Protein AF-A0A1F6A3I3-F1 (afdb_monomer)

Solvent-accessible surface area (backbone atoms only — not comparable to full-atom values): 7496 Å² total; per-residue (Å²): 135,83,65,67,69,56,58,56,49,53,52,52,50,52,54,50,52,52,52,52,53,51,50,51,52,46,49,53,51,22,48,52,47,27,51,53,53,49,52,50,51,53,51,49,52,53,48,55,56,58,36,70,78,43,60,69,72,62,32,51,55,52,49,55,50,49,53,56,51,44,52,52,50,52,51,50,56,44,45,50,64,12,49,59,40,17,74,75,73,38,62,70,57,9,51,50,30,37,54,47,23,51,52,49,45,51,50,50,50,54,50,49,51,53,48,47,62,73,66,51,75,78,68,72,76,84,75,71,83,75,79,83,81,79,135

pLDDT: mean 71.39, std 9.45, range [51.5, 83.75]

Mean predicted aligned error: 14.35 Å

Radius of gyration: 25.03 Å; Cα contacts (8 Å, |Δi|>4): 59; chains: 1; bounding box: 60×21×98 Å

Organism: NCBI:txid1798383

Sequence (135 aa):
MINQATAKKDVKIVQAQDNSTHFLVTLGISFISSVILGGYSIILILLFNYLNYADYQIAQVVRAAAIIFSFCIYTVGLFIPGLYYGYKKGMGWGVLTVVLTVVWLFIYFVIGIVLVFLFGFNRAFPIGMPMIEKY

Structure (mmCIF, N/CA/C/O backbone):
data_AF-A0A1F6A3I3-F1
#
_entry.id   AF-A0A1F6A3I3-F1
#
loop_
_atom_site.group_PDB
_atom_site.id
_atom_site.type_symbol
_atom_site.label_atom_id
_atom_site.label_alt_id
_atom_site.label_comp_id
_atom_site.label_asym_id
_atom_site.label_entity_id
_atom_site.label_seq_id
_atom_site.pdbx_PDB_ins_code
_atom_site.Cartn_x
_atom_site.Cartn_y
_atom_site.Cartn_z
_atom_site.occupancy
_atom_site.B_iso_or_equiv
_atom_site.auth_seq_id
_atom_site.auth_comp_id
_atom_site.auth_asym_id
_atom_site.auth_atom_id
_atom_site.pdbx_PDB_model_num
ATOM 1 N N . MET A 1 1 ? -39.540 12.761 42.461 1.00 52.56 1 MET A N 1
ATOM 2 C CA . MET A 1 1 ? -39.468 11.678 41.456 1.00 52.56 1 MET A CA 1
ATOM 3 C C . MET A 1 1 ? -38.738 12.223 40.239 1.00 52.56 1 MET A C 1
ATOM 5 O O . MET A 1 1 ? -39.301 13.036 39.521 1.00 52.56 1 MET A O 1
ATOM 9 N N . ILE A 1 2 ? -37.455 11.896 40.082 1.00 51.59 2 ILE A N 1
ATOM 10 C CA . ILE A 1 2 ? -36.630 12.408 38.979 1.00 51.59 2 ILE A CA 1
ATOM 11 C C . ILE A 1 2 ? -36.934 11.557 37.741 1.00 51.59 2 ILE A C 1
ATOM 13 O O . ILE A 1 2 ? -36.824 10.332 37.780 1.00 51.59 2 ILE A O 1
ATOM 17 N N . ASN A 1 3 ? -37.396 12.220 36.681 1.00 54.31 3 ASN A N 1
ATOM 18 C CA . ASN A 1 3 ? -37.854 11.627 35.427 1.00 54.31 3 ASN A CA 1
ATOM 19 C C . ASN A 1 3 ? -36.778 10.726 34.797 1.00 54.31 3 ASN A C 1
ATOM 21 O O . ASN A 1 3 ? -35.788 11.207 34.257 1.00 54.31 3 ASN A O 1
ATOM 25 N N . GLN A 1 4 ? -36.997 9.409 34.779 1.00 56.22 4 GLN A N 1
ATOM 26 C CA . GLN A 1 4 ? -36.100 8.463 34.094 1.00 56.22 4 GLN A CA 1
ATOM 27 C C . GLN A 1 4 ? -36.097 8.624 32.560 1.00 56.22 4 GLN A C 1
ATOM 29 O O . GLN A 1 4 ? -35.219 8.100 31.874 1.00 56.22 4 GLN A O 1
ATOM 34 N N . ALA A 1 5 ? -37.057 9.376 32.014 1.00 57.25 5 ALA A N 1
ATOM 35 C CA . ALA A 1 5 ? -37.159 9.662 30.588 1.00 57.25 5 ALA A CA 1
ATOM 36 C C . ALA A 1 5 ? -36.082 10.640 30.082 1.00 57.25 5 ALA A C 1
ATOM 38 O O . ALA A 1 5 ? -35.623 10.485 28.951 1.00 57.25 5 ALA A O 1
ATOM 39 N N . THR A 1 6 ? -35.647 11.612 30.896 1.00 55.91 6 THR A N 1
ATOM 40 C CA . THR A 1 6 ? -34.572 12.547 30.514 1.00 55.91 6 THR A CA 1
ATOM 41 C C . THR A 1 6 ? -33.211 11.856 30.581 1.00 55.91 6 THR A C 1
ATOM 43 O O . THR A 1 6 ? -32.512 11.811 29.574 1.00 55.91 6 THR A O 1
ATOM 46 N N . ALA A 1 7 ? -32.926 11.134 31.670 1.00 55.50 7 ALA A N 1
ATOM 47 C CA . ALA A 1 7 ? -31.671 10.392 31.839 1.00 55.50 7 ALA A CA 1
ATOM 48 C C . ALA A 1 7 ? -31.394 9.372 30.713 1.00 55.50 7 ALA A C 1
ATOM 50 O O . ALA A 1 7 ? -30.264 9.240 30.246 1.00 55.50 7 ALA A O 1
ATOM 51 N N . LYS A 1 8 ? -32.419 8.664 30.214 1.00 54.25 8 LYS A N 1
ATOM 52 C CA . LYS A 1 8 ? -32.246 7.689 29.119 1.00 54.25 8 LYS A CA 1
ATOM 53 C C . LYS A 1 8 ? -31.997 8.355 27.760 1.00 54.25 8 LYS A C 1
ATOM 55 O O . LYS A 1 8 ? -31.381 7.747 26.882 1.00 54.25 8 LYS A O 1
ATOM 60 N N . LYS A 1 9 ? -32.485 9.584 27.573 1.00 55.12 9 LYS A N 1
ATOM 61 C CA . LYS A 1 9 ? -32.263 10.380 26.361 1.00 55.12 9 LYS A CA 1
ATOM 62 C C . LYS A 1 9 ? -30.844 10.950 26.359 1.00 55.12 9 LYS A C 1
ATOM 64 O O . LYS A 1 9 ? -30.162 10.825 25.348 1.00 55.12 9 LYS A O 1
ATOM 69 N N . ASP A 1 10 ? -30.370 11.427 27.507 1.00 52.94 10 ASP A N 1
ATOM 70 C CA . ASP A 1 10 ? -29.010 11.950 27.676 1.00 52.94 10 ASP A CA 1
ATOM 71 C C . ASP A 1 10 ? -27.942 10.856 27.490 1.00 52.94 10 ASP A C 1
ATOM 73 O O . ASP A 1 10 ? -26.969 11.063 26.768 1.00 52.94 10 ASP A O 1
ATOM 77 N N . VAL A 1 11 ? -28.165 9.636 28.001 1.00 57.38 11 VAL A N 1
ATOM 78 C CA . VAL A 1 11 ? -27.264 8.484 27.761 1.00 57.38 11 VAL A CA 1
ATOM 79 C C . VAL A 1 11 ? -27.201 8.099 26.278 1.00 57.38 11 VAL A C 1
ATOM 81 O O . VAL A 1 11 ? -26.121 7.816 25.760 1.00 57.38 11 VAL A O 1
ATOM 84 N N . LYS A 1 12 ? -28.336 8.122 25.564 1.00 52.78 12 LYS A N 1
ATOM 85 C CA . LYS A 1 12 ? -28.355 7.837 24.120 1.00 52.78 12 LYS A CA 1
ATOM 86 C C . LYS A 1 12 ? -27.614 8.895 23.305 1.00 52.78 12 LYS A C 1
ATOM 88 O O . LYS A 1 12 ? -26.970 8.534 22.326 1.00 52.78 12 LYS A O 1
ATOM 93 N N . ILE A 1 13 ? -27.691 10.168 23.692 1.00 56.78 13 ILE A N 1
ATOM 94 C CA . ILE A 1 13 ? -26.995 11.253 22.989 1.00 56.78 13 ILE A CA 1
ATOM 95 C C . ILE A 1 13 ? -25.487 11.189 23.261 1.00 56.78 13 ILE A C 1
ATOM 97 O O . ILE A 1 13 ? -24.707 11.322 22.324 1.00 56.78 13 ILE A O 1
ATOM 101 N N . VAL A 1 14 ? -25.062 10.871 24.488 1.00 56.53 14 VAL A N 1
ATOM 102 C CA . VAL A 1 14 ? -23.638 10.676 24.817 1.00 56.53 14 VAL A CA 1
ATOM 103 C C . VAL A 1 14 ? -23.052 9.445 24.107 1.00 56.53 14 VAL A C 1
ATOM 105 O O . VAL A 1 14 ? -21.987 9.553 23.508 1.00 56.53 14 VAL A O 1
ATOM 108 N N . GLN A 1 15 ? -23.756 8.305 24.063 1.00 55.28 15 GLN A N 1
ATOM 109 C CA . GLN A 1 15 ? -23.304 7.132 23.292 1.00 55.28 15 GLN A CA 1
ATOM 110 C C . GLN A 1 15 ? -23.296 7.371 21.774 1.00 55.28 15 GLN A C 1
ATOM 112 O O . GLN A 1 15 ? -22.412 6.869 21.081 1.00 55.28 15 GLN A O 1
ATOM 117 N N . ALA A 1 16 ? -24.259 8.125 21.233 1.00 56.09 16 ALA A N 1
ATOM 118 C CA . ALA A 1 16 ? -24.274 8.474 19.813 1.00 56.09 16 ALA A CA 1
ATOM 119 C C . ALA A 1 16 ? -23.128 9.434 19.442 1.00 56.09 16 ALA A C 1
ATOM 121 O O . ALA A 1 16 ? -22.511 9.266 18.389 1.00 56.09 16 ALA A O 1
ATOM 122 N N . GLN A 1 17 ? -22.805 10.396 20.311 1.00 55.00 17 GLN A N 1
ATOM 123 C CA . GLN A 1 17 ? -21.688 11.331 20.139 1.00 55.00 17 GLN A CA 1
ATOM 124 C C . GLN A 1 17 ? -20.330 10.605 20.172 1.00 55.00 17 GLN A C 1
ATOM 126 O O . GLN A 1 17 ? -19.470 10.857 19.323 1.00 55.00 17 GLN A O 1
ATOM 131 N N . ASP A 1 18 ? -20.153 9.669 21.108 1.00 60.28 18 ASP A N 1
ATOM 132 C CA . ASP A 1 18 ? -18.919 8.887 21.257 1.00 60.28 18 ASP A CA 1
ATOM 133 C C . ASP A 1 18 ? -18.694 7.972 20.036 1.00 60.28 18 ASP A C 1
ATOM 135 O O . ASP A 1 18 ? -17.642 8.000 19.393 1.00 60.28 18 ASP A O 1
ATOM 139 N N . ASN A 1 19 ? -19.746 7.279 19.585 1.00 64.50 19 ASN A N 1
ATOM 140 C CA . ASN A 1 19 ? -19.694 6.443 18.381 1.00 64.50 19 ASN A CA 1
ATOM 141 C C . ASN A 1 19 ? -19.419 7.239 17.093 1.00 64.50 19 ASN A C 1
ATOM 143 O O . ASN A 1 19 ? -18.661 6.779 16.238 1.00 64.50 19 ASN A O 1
ATOM 147 N N . SER A 1 20 ? -19.998 8.436 16.951 1.00 66.88 20 SER A N 1
ATOM 148 C CA . SER A 1 20 ? -19.806 9.281 15.761 1.00 66.88 20 SER A CA 1
ATOM 149 C C . SER A 1 20 ? -18.374 9.805 15.669 1.00 66.88 20 SER A C 1
ATOM 151 O O . SER A 1 20 ? -17.763 9.782 14.601 1.00 66.88 20 SER A O 1
ATOM 153 N N . THR A 1 21 ? -17.809 10.217 16.805 1.00 71.44 21 THR A N 1
ATOM 154 C CA . THR A 1 21 ? -16.423 10.693 16.887 1.00 71.44 21 THR A CA 1
ATOM 155 C C . THR A 1 21 ? -15.450 9.556 16.590 1.00 71.44 21 THR A C 1
ATOM 157 O O . THR A 1 21 ? -14.506 9.724 15.823 1.00 71.44 21 THR A O 1
ATOM 160 N N . HIS A 1 22 ? -15.709 8.362 17.126 1.00 67.25 22 HIS A N 1
ATOM 161 C CA . HIS A 1 22 ? -14.900 7.179 16.850 1.00 67.25 22 HIS A CA 1
ATOM 162 C C . HIS A 1 22 ? -14.918 6.803 15.369 1.00 67.25 22 HIS A C 1
ATOM 164 O O . HIS A 1 22 ? -13.854 6.595 14.791 1.00 67.25 22 HIS A O 1
ATOM 170 N N . PHE A 1 23 ? -16.095 6.799 14.742 1.00 73.06 23 PHE A N 1
ATOM 171 C CA . PHE A 1 23 ? -16.233 6.516 13.317 1.00 73.06 23 PHE A CA 1
ATOM 172 C C . PHE A 1 23 ? -15.447 7.507 12.450 1.00 73.06 23 PHE A C 1
ATOM 174 O O . PHE A 1 23 ? -14.735 7.089 11.538 1.00 73.06 23 PHE A O 1
ATOM 181 N N . LEU A 1 24 ? -15.502 8.804 12.770 1.00 77.25 24 LEU A N 1
ATOM 182 C CA . LEU A 1 24 ? -14.781 9.842 12.029 1.00 77.25 24 LEU A CA 1
ATOM 183 C C . LEU A 1 24 ? -13.258 9.674 12.112 1.00 77.25 24 LEU A C 1
ATOM 185 O O . LEU A 1 24 ? -12.562 9.829 11.108 1.00 77.25 24 LEU A O 1
ATOM 189 N N . VAL A 1 25 ? -12.730 9.323 13.288 1.00 75.69 25 VAL A N 1
ATOM 190 C CA . VAL A 1 25 ? -11.283 9.128 13.463 1.00 75.69 25 VAL A CA 1
ATOM 191 C C . VAL A 1 25 ? -10.813 7.833 12.788 1.00 75.69 25 VAL A C 1
ATOM 193 O O . VAL A 1 25 ? -9.764 7.822 12.142 1.00 75.69 25 VAL A O 1
ATOM 196 N N . THR A 1 26 ? -11.601 6.758 12.863 1.00 73.44 26 THR A N 1
ATOM 197 C CA . THR A 1 26 ? -11.374 5.508 12.118 1.00 73.44 26 THR A CA 1
ATOM 198 C C . THR A 1 26 ? -11.331 5.768 10.606 1.00 73.44 26 THR A C 1
ATOM 200 O O . THR A 1 26 ? -10.409 5.303 9.932 1.00 73.44 26 THR A O 1
ATOM 203 N N . LEU A 1 27 ? -12.259 6.579 10.084 1.00 77.75 27 LEU A N 1
ATOM 204 C CA . LEU A 1 27 ? -12.273 7.025 8.688 1.00 77.75 27 LEU A CA 1
ATOM 205 C C . LEU A 1 27 ? -11.010 7.812 8.329 1.00 77.75 27 LEU A C 1
ATOM 207 O O . LEU A 1 27 ? -10.331 7.457 7.368 1.00 77.75 27 LEU A O 1
ATOM 211 N N . GLY A 1 28 ? -10.653 8.826 9.118 1.00 79.62 28 GLY A N 1
ATOM 212 C CA . GLY A 1 28 ? -9.483 9.667 8.853 1.00 79.62 28 GLY A CA 1
ATOM 213 C C . GLY A 1 28 ? -8.171 8.880 8.819 1.00 79.62 28 GLY A C 1
ATOM 214 O O . GLY A 1 28 ? -7.341 9.084 7.937 1.00 79.62 28 GLY A O 1
ATOM 215 N N . ILE A 1 29 ? -7.996 7.922 9.728 1.00 76.62 29 ILE A N 1
ATOM 216 C CA . ILE A 1 29 ? -6.784 7.094 9.779 1.00 76.62 29 ILE A CA 1
ATOM 217 C C . ILE A 1 29 ? -6.739 6.105 8.619 1.00 76.62 29 ILE A C 1
ATOM 219 O O . ILE A 1 29 ? -5.676 5.915 8.027 1.00 76.62 29 ILE A O 1
ATOM 223 N N . SER A 1 30 ? -7.882 5.515 8.256 1.00 75.50 30 SER A N 1
ATOM 224 C CA . SER A 1 30 ? -7.955 4.658 7.071 1.00 75.50 30 SER A CA 1
ATOM 225 C C . SER A 1 30 ? -7.637 5.438 5.792 1.00 75.50 30 SER A C 1
ATOM 227 O O . SER A 1 30 ? -6.881 4.959 4.950 1.00 75.50 30 SER A O 1
ATOM 229 N N . PHE A 1 31 ? -8.102 6.685 5.699 1.00 79.19 31 PHE A N 1
ATOM 230 C CA . PHE A 1 31 ? -7.800 7.571 4.585 1.00 79.19 31 PHE A CA 1
ATOM 231 C C . PHE A 1 31 ? -6.302 7.888 4.515 1.00 79.19 31 PHE A C 1
ATOM 233 O O . PHE A 1 31 ? -5.678 7.637 3.490 1.00 79.19 31 PHE A O 1
ATOM 240 N N . ILE A 1 32 ? -5.678 8.332 5.611 1.00 81.62 32 ILE A N 1
ATOM 241 C CA . ILE A 1 32 ? -4.236 8.641 5.629 1.00 81.62 32 ILE A CA 1
ATOM 242 C C . ILE A 1 32 ? -3.393 7.405 5.286 1.00 81.62 32 ILE A C 1
ATOM 244 O O . ILE A 1 32 ? -2.483 7.492 4.463 1.00 81.62 32 ILE A O 1
ATOM 248 N N . SER A 1 33 ? -3.716 6.245 5.865 1.00 76.38 33 SER A N 1
ATOM 249 C CA . SER A 1 33 ? -3.038 4.980 5.552 1.00 76.38 33 SER A CA 1
ATOM 250 C C . SER A 1 33 ? -3.157 4.638 4.063 1.00 76.38 33 SER A C 1
ATOM 252 O O . SER A 1 33 ? -2.157 4.329 3.413 1.00 76.38 33 SER A O 1
ATOM 254 N N . SER A 1 34 ? -4.353 4.782 3.489 1.00 75.38 34 SER A N 1
ATOM 255 C CA . SER A 1 34 ? -4.581 4.524 2.068 1.00 75.38 34 SER A CA 1
ATOM 256 C C . SER A 1 34 ? -3.869 5.524 1.146 1.00 75.38 34 SER A C 1
ATOM 258 O O . SER A 1 34 ? -3.331 5.111 0.123 1.00 75.38 34 SER A O 1
ATOM 260 N N . VAL A 1 35 ? -3.767 6.804 1.526 1.00 81.38 35 VAL A N 1
ATOM 261 C CA . VAL A 1 35 ? -3.011 7.826 0.779 1.00 81.38 35 VAL A CA 1
ATOM 262 C C . VAL A 1 35 ? -1.516 7.516 0.785 1.00 81.38 35 VAL A C 1
ATOM 264 O O . VAL A 1 35 ? -0.868 7.624 -0.254 1.00 81.38 35 VAL A O 1
ATOM 267 N N . ILE A 1 36 ? -0.960 7.084 1.920 1.00 82.69 36 ILE A N 1
ATOM 268 C CA . ILE A 1 36 ? 0.455 6.695 2.022 1.00 82.69 36 ILE A CA 1
ATOM 269 C C . ILE A 1 36 ? 0.744 5.481 1.128 1.00 82.69 36 ILE A C 1
ATOM 271 O O . ILE A 1 36 ? 1.715 5.490 0.370 1.00 82.69 36 ILE A O 1
ATOM 275 N N . LEU A 1 37 ? -0.114 4.457 1.166 1.00 80.56 37 LEU A N 1
ATOM 276 C CA . LEU A 1 37 ? 0.030 3.255 0.335 1.00 80.56 37 LEU A CA 1
ATOM 277 C C . LEU A 1 37 ? -0.173 3.552 -1.161 1.00 80.56 37 LEU A C 1
ATOM 279 O O . LEU A 1 37 ? 0.571 3.052 -2.009 1.00 80.56 37 LEU A O 1
ATOM 283 N N . GLY A 1 38 ? -1.133 4.414 -1.498 1.00 77.12 38 GLY A N 1
ATOM 284 C CA . GLY A 1 38 ? -1.344 4.899 -2.862 1.00 77.12 38 GLY A CA 1
ATOM 285 C C . GLY A 1 38 ? -0.149 5.704 -3.380 1.00 77.12 38 GLY A C 1
ATOM 286 O O . GLY A 1 38 ? 0.331 5.458 -4.485 1.00 77.12 38 GLY A O 1
ATOM 287 N N . GLY A 1 39 ? 0.405 6.602 -2.563 1.00 80.94 39 GLY A N 1
ATOM 288 C CA . GLY A 1 39 ? 1.618 7.357 -2.887 1.00 80.94 39 GLY A CA 1
ATOM 289 C C . GLY A 1 39 ? 2.831 6.451 -3.112 1.00 80.94 39 GLY A C 1
ATOM 290 O O . GLY A 1 39 ? 3.553 6.612 -4.095 1.00 80.94 39 GLY A O 1
ATOM 291 N N . TYR A 1 40 ? 3.010 5.439 -2.261 1.00 81.25 40 TYR A N 1
ATOM 292 C CA . TYR A 1 40 ? 4.044 4.418 -2.438 1.00 81.25 40 TYR A CA 1
ATOM 293 C C . TYR A 1 40 ? 3.895 3.664 -3.772 1.00 81.25 40 TYR A C 1
ATOM 295 O O . TYR A 1 40 ? 4.885 3.444 -4.471 1.00 81.25 40 TYR A O 1
ATOM 303 N N . SER A 1 41 ? 2.661 3.350 -4.179 1.00 80.00 41 SER A N 1
ATOM 304 C CA . SER A 1 41 ? 2.376 2.720 -5.478 1.00 80.00 41 SER A CA 1
ATOM 305 C C . SER A 1 41 ? 2.820 3.589 -6.655 1.00 80.00 41 SER A C 1
ATOM 307 O O . SER A 1 41 ? 3.416 3.088 -7.607 1.00 80.00 41 SER A O 1
ATOM 309 N N . ILE A 1 42 ? 2.571 4.900 -6.591 1.00 80.44 42 ILE A N 1
ATOM 310 C CA . ILE A 1 42 ? 2.978 5.849 -7.637 1.00 80.44 42 ILE A CA 1
ATOM 311 C C . ILE A 1 42 ? 4.506 5.899 -7.748 1.00 80.44 42 ILE A C 1
ATOM 313 O O . ILE A 1 42 ? 5.048 5.848 -8.853 1.00 80.44 42 ILE A O 1
ATOM 317 N N . ILE A 1 43 ? 5.207 5.940 -6.613 1.00 83.00 43 ILE A N 1
ATOM 318 C CA . ILE A 1 43 ? 6.674 5.920 -6.573 1.00 83.00 43 ILE A CA 1
ATOM 319 C C . ILE A 1 43 ? 7.212 4.625 -7.189 1.00 83.00 43 ILE A C 1
ATOM 321 O O . ILE A 1 43 ? 8.144 4.679 -7.986 1.00 83.00 43 ILE A O 1
ATOM 325 N N . LEU A 1 44 ? 6.606 3.473 -6.887 1.00 80.38 44 LEU A N 1
ATOM 326 C CA . LEU A 1 44 ? 6.973 2.195 -7.502 1.00 80.38 44 LEU A CA 1
ATOM 327 C C . LEU A 1 44 ? 6.782 2.195 -9.019 1.00 80.38 44 LEU A C 1
ATOM 329 O O . LEU A 1 44 ? 7.647 1.702 -9.736 1.00 80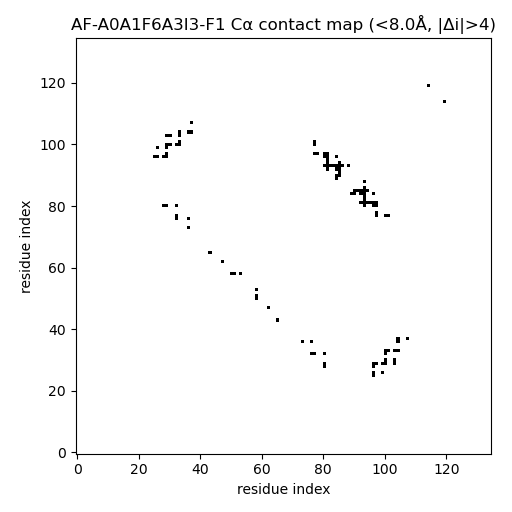.38 44 LEU A O 1
ATOM 333 N N . ILE A 1 45 ? 5.682 2.758 -9.522 1.00 79.00 45 ILE A N 1
ATOM 334 C CA . ILE A 1 45 ? 5.429 2.856 -10.966 1.00 79.00 45 ILE A CA 1
ATOM 335 C C . ILE A 1 45 ? 6.506 3.716 -11.638 1.00 79.00 45 ILE A C 1
ATOM 337 O O . ILE A 1 45 ? 7.053 3.320 -12.668 1.00 79.00 45 ILE A O 1
ATOM 341 N N . LEU A 1 46 ? 6.844 4.868 -11.050 1.00 81.25 46 LEU A N 1
ATOM 342 C CA . LEU A 1 46 ? 7.914 5.736 -11.549 1.00 81.25 46 LEU A CA 1
ATOM 343 C C . LEU A 1 46 ? 9.273 5.032 -11.509 1.00 81.25 46 LEU A C 1
ATOM 345 O O . LEU A 1 46 ? 10.020 5.086 -12.485 1.00 81.25 46 LEU A O 1
ATOM 349 N N . LEU A 1 47 ? 9.561 4.318 -10.418 1.00 79.69 47 LEU A N 1
ATOM 350 C CA . LEU A 1 47 ? 10.777 3.534 -10.249 1.00 79.69 47 LEU A CA 1
ATOM 351 C C . LEU A 1 47 ? 10.872 2.443 -11.325 1.00 79.69 47 LEU A C 1
ATOM 353 O O . LEU A 1 47 ? 11.874 2.363 -12.027 1.00 79.69 47 LEU A O 1
ATOM 357 N N . PHE A 1 48 ? 9.819 1.653 -11.544 1.00 76.56 48 PHE A N 1
ATOM 358 C CA . PHE A 1 48 ? 9.812 0.615 -12.579 1.00 76.56 48 PHE A CA 1
ATOM 359 C C . PHE A 1 48 ? 9.917 1.165 -13.999 1.00 76.56 48 PHE A C 1
ATOM 361 O O . PHE A 1 48 ? 10.525 0.512 -14.849 1.00 76.56 48 PHE A O 1
ATOM 368 N N . ASN A 1 49 ? 9.363 2.352 -14.249 1.00 78.69 49 ASN A N 1
ATOM 369 C CA . ASN A 1 49 ? 9.517 3.044 -15.521 1.00 78.69 49 ASN A CA 1
ATOM 370 C C . ASN A 1 49 ? 10.976 3.479 -15.731 1.00 78.69 49 ASN A C 1
ATOM 372 O O . ASN A 1 49 ? 11.558 3.167 -16.763 1.00 78.69 49 ASN A O 1
ATOM 376 N N . TYR A 1 50 ? 11.611 4.074 -14.719 1.00 76.94 50 TYR A N 1
ATOM 377 C CA . TYR A 1 50 ? 13.034 4.420 -14.766 1.00 76.94 50 TYR A CA 1
ATOM 378 C C . TYR A 1 50 ? 13.930 3.187 -14.972 1.00 76.94 50 TYR A C 1
ATOM 380 O O . TYR A 1 50 ? 14.841 3.196 -15.795 1.00 76.94 50 TYR A O 1
ATOM 388 N N . LEU A 1 51 ? 13.617 2.081 -14.294 1.00 74.00 51 LEU A N 1
ATOM 389 C CA . LEU A 1 51 ? 14.336 0.815 -14.430 1.00 74.00 51 LEU A CA 1
ATOM 390 C C . LEU A 1 51 ? 14.160 0.128 -15.791 1.00 74.00 51 LEU A C 1
ATOM 392 O O . LEU A 1 51 ? 14.973 -0.729 -16.114 1.00 74.00 51 LEU A O 1
ATOM 396 N N . ASN A 1 52 ? 13.163 0.489 -16.610 1.00 73.75 52 ASN A N 1
ATOM 397 C CA . ASN A 1 52 ? 13.105 0.017 -18.003 1.00 73.75 52 ASN A CA 1
ATOM 398 C C . ASN A 1 52 ? 14.224 0.606 -18.876 1.00 73.75 52 ASN A C 1
ATOM 400 O O . ASN A 1 52 ? 14.537 0.024 -19.909 1.00 73.75 52 ASN A O 1
ATOM 404 N N . TYR A 1 53 ? 14.810 1.739 -18.481 1.00 73.69 53 TYR A N 1
ATOM 405 C CA . TYR A 1 53 ? 15.940 2.358 -19.180 1.00 73.69 53 TYR A CA 1
ATOM 406 C C . TYR A 1 53 ? 17.301 1.884 -18.648 1.00 73.69 53 TYR A C 1
ATOM 408 O O . TYR A 1 53 ? 18.336 2.257 -19.194 1.00 73.69 53 TYR A O 1
ATOM 416 N N . ALA A 1 54 ? 17.306 1.090 -17.574 1.00 71.38 54 ALA A N 1
ATOM 417 C CA . ALA A 1 54 ? 18.508 0.534 -16.970 1.00 71.38 54 ALA A CA 1
ATOM 418 C C . ALA A 1 54 ? 18.857 -0.839 -17.567 1.00 71.38 54 ALA A C 1
ATOM 420 O O . ALA A 1 54 ? 18.045 -1.475 -18.240 1.00 71.38 54 ALA A O 1
ATOM 421 N N . ASP A 1 55 ? 20.073 -1.302 -17.282 1.00 76.38 55 ASP A N 1
ATOM 422 C CA . 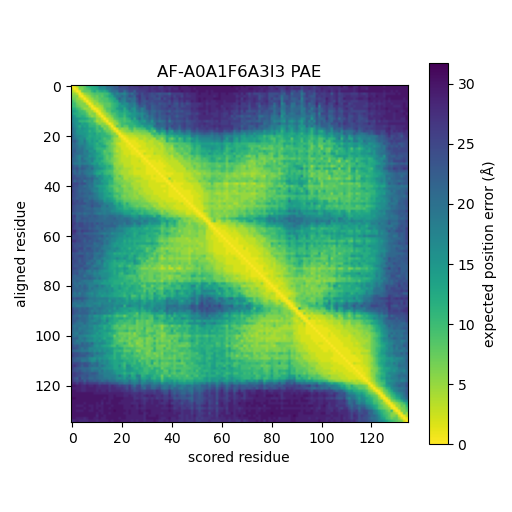ASP A 1 55 ? 20.564 -2.602 -17.731 1.00 76.38 55 ASP A CA 1
ATOM 423 C C . ASP A 1 55 ? 19.636 -3.743 -17.271 1.00 76.38 55 ASP A C 1
ATOM 425 O O . ASP A 1 55 ? 19.227 -3.805 -16.105 1.00 76.38 55 ASP A O 1
ATOM 42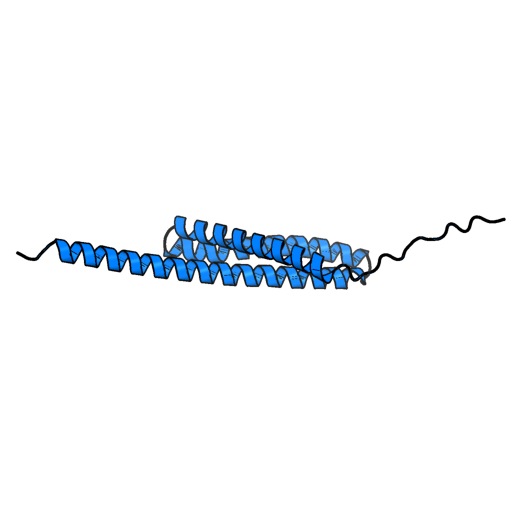9 N N . TYR A 1 56 ? 19.287 -4.645 -18.192 1.00 73.56 56 TYR A N 1
ATOM 430 C CA . TYR A 1 56 ? 18.216 -5.633 -18.029 1.00 73.56 56 TYR A CA 1
ATOM 431 C C . TYR A 1 56 ? 18.429 -6.534 -16.807 1.00 73.56 56 TYR A C 1
ATOM 433 O O . TYR A 1 56 ? 17.487 -6.833 -16.070 1.00 73.56 56 TYR A O 1
ATOM 441 N N . GLN A 1 57 ? 19.680 -6.930 -16.557 1.00 73.19 57 GLN A N 1
ATOM 442 C CA . GLN A 1 57 ? 20.031 -7.793 -15.428 1.00 73.19 57 GLN A CA 1
ATOM 443 C C . GLN A 1 57 ? 19.836 -7.079 -14.085 1.00 73.19 57 GLN A C 1
ATOM 445 O O . GLN A 1 57 ? 19.259 -7.644 -13.157 1.00 73.19 57 GLN A O 1
ATOM 450 N N . ILE A 1 58 ? 20.240 -5.810 -13.994 1.00 76.62 58 ILE A N 1
ATOM 451 C CA . ILE A 1 58 ? 20.072 -4.998 -12.782 1.00 76.62 58 ILE A CA 1
ATOM 452 C C . ILE A 1 58 ? 18.584 -4.689 -12.571 1.00 76.62 58 ILE A C 1
ATOM 454 O O . ILE A 1 58 ? 18.079 -4.765 -11.448 1.00 76.62 58 ILE A O 1
ATOM 458 N N . ALA A 1 59 ? 17.849 -4.425 -13.653 1.00 73.62 59 ALA A N 1
ATOM 459 C CA . ALA A 1 59 ? 16.427 -4.125 -13.601 1.00 73.62 59 ALA A CA 1
ATOM 460 C C . ALA A 1 59 ? 15.581 -5.282 -13.059 1.00 73.62 59 ALA A C 1
ATOM 462 O O . ALA A 1 59 ? 14.659 -5.051 -12.273 1.00 73.62 59 ALA A O 1
ATOM 463 N N . GLN A 1 60 ? 15.898 -6.526 -13.422 1.00 74.00 60 GLN A N 1
ATOM 464 C CA . GLN A 1 60 ? 15.192 -7.696 -12.900 1.00 74.00 60 GLN A CA 1
ATOM 465 C C . GLN A 1 60 ? 15.438 -7.922 -11.406 1.00 74.00 60 GLN A C 1
ATOM 467 O O . GLN A 1 60 ? 14.486 -8.168 -10.664 1.00 74.00 60 GLN A O 1
ATOM 472 N N . VAL A 1 61 ? 16.687 -7.790 -10.950 1.00 80.62 61 VAL A N 1
ATOM 473 C CA . VAL A 1 61 ? 17.039 -7.968 -9.532 1.00 80.62 61 VAL A CA 1
ATOM 474 C C . VAL A 1 61 ? 16.354 -6.909 -8.670 1.00 80.62 61 VAL A C 1
ATOM 476 O O . VAL A 1 61 ? 15.742 -7.231 -7.651 1.00 80.62 61 VAL A O 1
ATOM 479 N N . VAL A 1 62 ? 16.376 -5.648 -9.107 1.00 80.56 62 VAL A N 1
ATOM 480 C CA . VAL A 1 62 ? 15.720 -4.551 -8.384 1.00 80.56 62 VAL A CA 1
ATOM 481 C C . VAL A 1 62 ? 14.197 -4.697 -8.407 1.00 80.56 62 VAL A C 1
ATOM 483 O O . VAL A 1 62 ? 13.552 -4.403 -7.403 1.00 80.56 62 VAL A O 1
ATOM 486 N N . ARG A 1 63 ? 13.599 -5.217 -9.489 1.00 77.12 63 ARG A N 1
ATOM 487 C CA . ARG A 1 63 ? 12.163 -5.549 -9.521 1.00 77.12 63 ARG A CA 1
ATOM 488 C C . ARG A 1 63 ? 11.788 -6.617 -8.510 1.00 77.12 63 ARG A C 1
ATOM 490 O O . ARG A 1 63 ? 10.834 -6.423 -7.762 1.00 77.12 63 ARG A O 1
ATOM 497 N N . ALA A 1 64 ? 12.539 -7.714 -8.463 1.00 78.06 64 ALA A N 1
ATOM 498 C CA . ALA A 1 64 ? 12.301 -8.781 -7.500 1.00 78.06 64 ALA A CA 1
ATOM 499 C C . ALA A 1 64 ? 12.421 -8.263 -6.056 1.00 78.06 64 ALA A C 1
ATOM 501 O O . ALA A 1 64 ? 11.530 -8.498 -5.240 1.00 78.06 64 ALA A O 1
ATOM 502 N N . ALA A 1 65 ? 13.461 -7.477 -5.763 1.00 80.19 65 ALA A N 1
ATOM 503 C CA . ALA A 1 65 ? 13.634 -6.845 -4.458 1.00 80.19 65 ALA A CA 1
ATOM 504 C C . ALA A 1 65 ? 12.473 -5.891 -4.120 1.00 80.19 65 ALA A C 1
ATOM 506 O O . ALA A 1 65 ? 11.914 -5.962 -3.026 1.00 80.19 65 ALA A O 1
ATOM 507 N N . ALA A 1 66 ? 12.057 -5.040 -5.062 1.00 80.81 66 ALA A N 1
ATOM 508 C CA . ALA A 1 66 ? 10.956 -4.101 -4.870 1.00 80.81 66 ALA A CA 1
ATOM 509 C C . ALA A 1 66 ? 9.622 -4.804 -4.581 1.00 80.81 66 ALA A C 1
ATOM 511 O O . ALA A 1 66 ? 8.858 -4.319 -3.751 1.00 80.81 66 ALA A O 1
ATOM 512 N N . ILE A 1 67 ? 9.347 -5.956 -5.203 1.00 80.62 67 ILE A N 1
ATOM 513 C CA . ILE A 1 67 ? 8.145 -6.761 -4.922 1.00 80.62 67 ILE A CA 1
ATOM 514 C C . ILE A 1 67 ? 8.164 -7.282 -3.480 1.00 80.62 67 ILE A C 1
ATOM 516 O O . ILE A 1 67 ? 7.161 -7.173 -2.774 1.00 80.62 67 ILE A O 1
ATOM 520 N N . ILE A 1 68 ? 9.306 -7.794 -3.014 1.00 81.94 68 ILE A N 1
ATOM 521 C CA . ILE A 1 68 ? 9.460 -8.289 -1.637 1.00 81.94 68 ILE A CA 1
ATOM 522 C C . ILE A 1 68 ? 9.262 -7.145 -0.634 1.00 81.94 68 ILE A C 1
ATOM 524 O O . ILE A 1 68 ? 8.474 -7.269 0.304 1.00 81.94 68 ILE A O 1
ATOM 528 N N . PHE A 1 69 ? 9.910 -5.998 -0.861 1.00 77.75 69 PHE A N 1
ATOM 529 C CA . PHE A 1 69 ? 9.725 -4.811 -0.021 1.00 77.75 69 PHE A CA 1
ATOM 530 C C . PHE A 1 69 ? 8.289 -4.289 -0.056 1.00 77.75 69 PHE A C 1
ATOM 532 O O . PHE A 1 69 ? 7.767 -3.890 0.984 1.00 77.75 69 PHE A O 1
ATOM 539 N N . SER A 1 70 ? 7.628 -4.348 -1.214 1.00 78.38 70 SER A N 1
ATOM 540 C CA . SER A 1 70 ? 6.217 -3.984 -1.342 1.00 78.38 70 SER A CA 1
ATOM 541 C C . SER A 1 70 ? 5.361 -4.855 -0.439 1.00 78.38 70 SER A C 1
ATOM 543 O O . SER A 1 70 ? 4.545 -4.329 0.309 1.00 78.38 70 SER A O 1
ATOM 545 N N . PHE A 1 71 ? 5.575 -6.172 -0.440 1.00 77.06 71 PHE A N 1
ATOM 546 C CA . PHE A 1 71 ? 4.817 -7.086 0.410 1.00 77.06 71 PHE A CA 1
ATOM 547 C C . PHE A 1 71 ? 4.954 -6.726 1.895 1.00 77.06 71 PHE A C 1
ATOM 549 O O . PHE A 1 71 ? 3.951 -6.634 2.606 1.00 77.06 71 PHE A O 1
ATOM 556 N N . CYS A 1 72 ? 6.175 -6.429 2.349 1.00 79.25 72 CYS A N 1
ATOM 557 C CA . CYS A 1 72 ? 6.425 -5.961 3.711 1.00 79.25 72 CYS A CA 1
ATOM 558 C C . CYS A 1 72 ? 5.701 -4.640 4.006 1.00 79.25 72 CYS A C 1
ATOM 560 O O . CYS A 1 72 ? 5.013 -4.537 5.018 1.00 79.25 72 CYS A O 1
ATOM 562 N N . ILE A 1 73 ? 5.806 -3.646 3.122 1.00 78.69 73 ILE A N 1
ATOM 563 C CA . ILE A 1 73 ? 5.201 -2.318 3.310 1.00 78.69 73 ILE A CA 1
ATOM 564 C C . ILE A 1 73 ? 3.673 -2.389 3.302 1.00 78.69 73 ILE A C 1
ATOM 566 O O . ILE A 1 73 ? 3.042 -1.756 4.143 1.00 78.69 73 ILE A O 1
ATOM 570 N N . TYR A 1 74 ? 3.066 -3.185 2.421 1.00 77.88 74 TYR A N 1
ATOM 571 C CA . TYR A 1 74 ? 1.616 -3.378 2.397 1.00 77.88 74 TYR A CA 1
ATOM 572 C C . TYR A 1 74 ? 1.118 -4.106 3.638 1.00 77.88 74 TYR A C 1
ATOM 574 O O . TYR A 1 74 ? 0.128 -3.684 4.230 1.00 77.88 74 TYR A O 1
ATOM 582 N N . THR A 1 75 ? 1.821 -5.156 4.065 1.00 77.12 75 THR A N 1
ATOM 583 C CA . THR A 1 75 ? 1.474 -5.895 5.284 1.00 77.12 75 THR A CA 1
ATOM 584 C C . THR A 1 75 ? 1.548 -4.959 6.488 1.00 77.12 75 THR A C 1
ATOM 586 O O . THR A 1 75 ? 0.570 -4.757 7.201 1.00 77.12 75 THR A O 1
ATOM 589 N N . VAL A 1 76 ? 2.681 -4.289 6.676 1.00 78.12 76 VAL A N 1
ATOM 590 C CA . VAL A 1 76 ? 2.889 -3.363 7.791 1.00 78.12 76 VAL A CA 1
ATOM 591 C C . VAL A 1 76 ? 1.908 -2.183 7.726 1.00 78.12 76 VAL A C 1
ATOM 593 O O . VAL A 1 76 ? 1.283 -1.847 8.728 1.00 78.12 76 VAL A O 1
ATOM 596 N N . GLY A 1 77 ? 1.702 -1.590 6.552 1.00 76.75 77 GLY A N 1
ATOM 597 C CA . GLY A 1 77 ? 0.815 -0.445 6.352 1.00 76.75 77 GLY A CA 1
ATOM 598 C C . GLY A 1 77 ? -0.668 -0.752 6.564 1.00 76.75 77 GLY A C 1
ATOM 599 O O . GLY A 1 77 ? -1.391 0.117 7.051 1.00 76.75 77 GLY A O 1
ATOM 600 N N . LEU A 1 78 ? -1.119 -1.974 6.259 1.00 76.56 78 LEU A N 1
ATOM 601 C CA . LEU A 1 78 ? -2.479 -2.432 6.561 1.00 76.56 78 LEU A CA 1
ATOM 602 C C . LEU A 1 78 ? -2.645 -2.763 8.043 1.00 76.56 78 LEU A C 1
ATOM 604 O O . LEU A 1 78 ? -3.624 -2.348 8.664 1.00 76.56 78 LEU A O 1
ATOM 608 N N . PHE A 1 79 ? -1.690 -3.486 8.628 1.00 75.06 79 PHE A N 1
ATOM 609 C CA . PHE A 1 79 ? -1.835 -3.999 9.986 1.00 75.06 79 PHE A CA 1
ATOM 610 C C . PHE A 1 79 ? -1.509 -2.973 11.075 1.00 75.06 79 PHE A C 1
ATOM 612 O O . PHE A 1 79 ? -2.153 -3.023 12.114 1.00 75.06 79 PHE A O 1
ATOM 619 N N . ILE A 1 80 ? -0.598 -2.011 10.883 1.00 78.38 80 ILE A N 1
ATOM 620 C CA . ILE A 1 80 ? -0.284 -0.985 11.902 1.00 78.38 80 ILE A CA 1
ATOM 621 C C . ILE A 1 80 ? -1.517 -0.171 12.340 1.00 78.38 80 ILE A C 1
ATOM 623 O O . ILE A 1 80 ? -1.789 -0.128 13.543 1.00 78.38 80 ILE A O 1
ATOM 627 N N . PRO A 1 81 ? -2.283 0.479 11.440 1.00 70.00 81 PRO A N 1
ATOM 628 C CA . PRO A 1 81 ? -3.448 1.264 11.850 1.00 70.00 81 PRO A CA 1
ATOM 629 C C . PRO A 1 81 ? -4.566 0.374 12.413 1.00 70.00 81 PRO A C 1
ATOM 631 O O . PRO A 1 81 ? -5.270 0.785 13.338 1.00 70.00 81 PRO A O 1
ATOM 634 N N . GLY A 1 82 ? -4.685 -0.861 11.909 1.00 68.50 82 GLY A N 1
ATOM 635 C CA . GLY A 1 82 ? -5.583 -1.892 12.431 1.00 6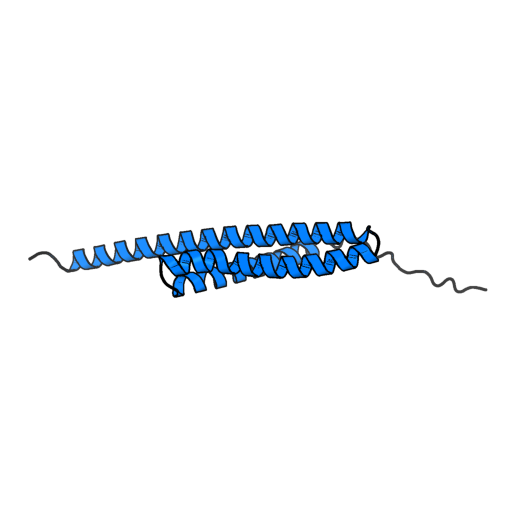8.50 82 GLY A CA 1
ATOM 636 C C . GLY A 1 82 ? -5.252 -2.310 13.862 1.00 68.50 82 GLY A C 1
ATOM 637 O O . GLY A 1 82 ? -6.116 -2.285 14.736 1.00 68.50 82 GLY A O 1
ATOM 638 N N . LEU A 1 83 ? -3.987 -2.633 14.126 1.00 72.81 83 LEU A N 1
ATOM 639 C CA . LEU A 1 83 ? -3.478 -3.056 15.431 1.00 72.81 83 LEU A CA 1
ATOM 640 C C . LEU A 1 83 ? -3.499 -1.912 16.445 1.00 72.81 83 LEU A C 1
ATOM 642 O O . LEU A 1 83 ? -3.889 -2.130 17.591 1.00 72.81 83 LEU A O 1
ATOM 646 N N . TYR A 1 84 ? -3.154 -0.688 16.032 1.00 72.38 84 TYR A N 1
ATOM 647 C CA . TYR A 1 84 ? -3.200 0.482 16.911 1.00 72.38 84 TYR A CA 1
ATOM 648 C C . TYR A 1 84 ? -4.621 0.745 17.433 1.00 72.38 84 TYR A C 1
ATOM 650 O O . TYR A 1 84 ? -4.813 0.988 18.627 1.00 72.38 84 TYR A O 1
ATOM 658 N N . TYR A 1 85 ? -5.634 0.643 16.564 1.00 64.81 85 TYR A N 1
ATOM 659 C CA . TYR A 1 85 ? -7.037 0.780 16.967 1.00 64.81 85 TYR A CA 1
ATOM 660 C C . TYR A 1 85 ? -7.573 -0.445 17.710 1.00 64.81 85 TYR A C 1
ATOM 662 O O . TYR A 1 85 ? -8.283 -0.293 18.708 1.00 64.81 85 TYR A O 1
ATOM 670 N N . GLY A 1 86 ? -7.195 -1.646 17.268 1.00 63.66 86 GLY A N 1
ATOM 671 C CA . GLY A 1 86 ? -7.595 -2.909 17.881 1.00 63.66 86 GLY A CA 1
ATOM 672 C C . GLY A 1 86 ? -7.134 -3.040 19.332 1.00 63.66 86 GLY A C 1
ATOM 673 O O . GLY A 1 86 ? -7.917 -3.467 20.178 1.00 63.66 86 GLY A O 1
ATOM 674 N N . TYR A 1 87 ? -5.908 -2.599 19.643 1.00 68.38 87 TYR A N 1
ATOM 675 C CA . TYR A 1 87 ? -5.351 -2.652 20.998 1.00 68.38 87 TYR A CA 1
ATOM 676 C C . TYR A 1 87 ? -6.037 -1.676 21.963 1.00 68.38 87 TYR A C 1
ATOM 678 O O . TYR A 1 87 ? -6.256 -2.003 23.126 1.00 68.38 87 TYR A O 1
ATOM 686 N N . LYS A 1 88 ? -6.409 -0.475 21.496 1.00 64.88 88 LYS A N 1
ATOM 687 C CA . LYS A 1 88 ? -6.984 0.566 22.365 1.00 64.88 88 LYS A CA 1
ATOM 688 C C . LYS A 1 88 ? -8.499 0.483 22.557 1.00 64.88 88 LYS A C 1
ATOM 690 O O . LYS A 1 88 ? -8.983 0.934 23.590 1.00 64.88 88 LYS A O 1
ATOM 695 N N . LYS A 1 89 ? -9.257 0.011 21.563 1.00 62.19 89 LYS A N 1
ATOM 696 C CA . LYS A 1 89 ? -10.731 0.147 21.536 1.00 62.19 89 LYS A CA 1
ATOM 697 C C . LYS A 1 89 ? -11.477 -1.143 21.163 1.00 62.19 89 LYS A C 1
ATOM 699 O O . LYS A 1 89 ? -12.692 -1.115 20.981 1.00 62.19 89 LYS A O 1
ATOM 704 N N . GLY A 1 90 ? -10.769 -2.273 21.104 1.00 68.50 90 GLY A N 1
ATOM 705 C CA . GLY A 1 90 ? -11.333 -3.602 20.868 1.00 68.50 90 GLY A CA 1
ATOM 706 C C . GLY A 1 90 ? -11.099 -4.119 19.448 1.00 68.50 90 GLY A C 1
ATOM 707 O O . GLY A 1 90 ? -11.084 -3.364 18.474 1.00 68.50 90 GLY A O 1
ATOM 708 N N . MET A 1 91 ? -10.950 -5.442 19.332 1.00 70.44 91 MET A N 1
ATOM 709 C CA . MET A 1 91 ? -10.531 -6.131 18.103 1.00 70.44 91 MET A CA 1
ATOM 710 C C . MET A 1 91 ? -11.452 -5.853 16.901 1.00 70.44 91 MET A C 1
ATOM 712 O O . MET A 1 91 ? -10.972 -5.739 15.777 1.00 70.44 91 MET A O 1
ATOM 716 N N . GLY A 1 92 ? -12.755 -5.647 17.134 1.00 72.88 92 GLY A N 1
ATOM 717 C CA . GLY A 1 92 ? -13.728 -5.347 16.075 1.00 72.88 92 GLY A CA 1
ATOM 718 C C . GLY A 1 92 ? -13.469 -4.027 15.336 1.00 72.88 92 GLY A C 1
ATOM 719 O O . GLY A 1 92 ? -13.583 -3.978 14.114 1.00 72.88 92 GLY A O 1
ATOM 720 N N . TRP A 1 93 ? -13.045 -2.973 16.042 1.00 67.62 93 TRP A N 1
ATOM 721 C CA . TRP A 1 93 ? -12.732 -1.679 15.419 1.00 67.62 93 TRP A CA 1
ATOM 722 C C . TRP A 1 93 ? -11.427 -1.711 14.619 1.00 67.62 93 TRP A C 1
ATOM 724 O O . TRP A 1 93 ? -11.308 -1.001 13.623 1.00 67.62 93 TRP A O 1
ATOM 734 N N . GLY A 1 94 ? -10.475 -2.561 15.021 1.00 70.75 94 GLY A N 1
ATOM 735 C CA . GLY A 1 94 ? -9.235 -2.795 14.278 1.00 70.75 94 GLY A CA 1
ATOM 736 C C . GLY A 1 94 ? -9.456 -3.552 12.965 1.00 70.75 94 GLY A C 1
ATOM 737 O O . GLY A 1 94 ? -8.838 -3.237 11.955 1.00 70.75 94 GLY A O 1
ATOM 738 N N . VAL A 1 95 ? -10.377 -4.518 12.940 1.00 75.19 95 VAL A N 1
ATOM 739 C CA . VAL A 1 95 ? -10.759 -5.186 11.683 1.00 75.19 95 VAL A CA 1
ATOM 740 C C . VAL A 1 95 ? -11.479 -4.203 10.758 1.00 75.19 95 VAL A C 1
ATOM 742 O O . VAL A 1 95 ? -11.224 -4.189 9.557 1.00 75.19 95 VAL A O 1
ATOM 745 N N . LEU A 1 96 ? -12.325 -3.328 11.310 1.00 77.88 96 LEU A N 1
ATOM 746 C CA . LEU A 1 96 ? 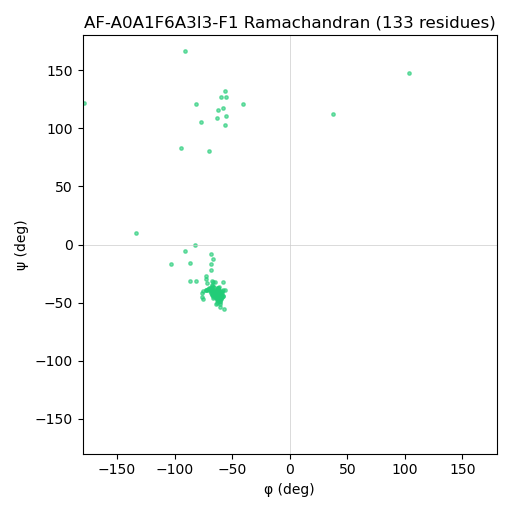-13.062 -2.340 10.526 1.00 77.88 96 LEU A CA 1
ATOM 747 C C . LEU A 1 96 ? -12.137 -1.313 9.854 1.00 77.88 96 LEU A C 1
ATOM 749 O O . LEU A 1 96 ? -12.351 -0.996 8.687 1.00 77.88 96 LEU A O 1
ATOM 753 N N . THR A 1 97 ? -11.081 -0.840 10.531 1.00 75.12 97 THR A N 1
ATOM 754 C CA . THR A 1 97 ? -10.069 0.034 9.907 1.00 75.12 97 THR A CA 1
ATOM 755 C C . THR A 1 97 ? -9.327 -0.661 8.768 1.00 75.12 97 THR A C 1
ATOM 757 O O . THR A 1 97 ? -9.101 -0.018 7.748 1.00 75.12 97 THR A O 1
ATOM 760 N N . VAL A 1 98 ? -8.983 -1.947 8.913 1.00 75.44 98 VAL A N 1
ATOM 761 C CA . VAL A 1 98 ? -8.305 -2.738 7.865 1.00 75.44 98 VAL A CA 1
ATOM 762 C C . VAL A 1 98 ? -9.211 -2.954 6.653 1.00 75.44 98 VAL A C 1
ATOM 764 O O . VAL A 1 98 ? -8.788 -2.793 5.514 1.00 75.44 98 VAL A O 1
ATOM 767 N N . VAL A 1 99 ? -10.479 -3.299 6.872 1.00 79.69 99 VAL A N 1
ATOM 768 C CA . VAL A 1 99 ? -11.435 -3.453 5.767 1.00 79.69 99 VAL A CA 1
ATOM 769 C C . VAL A 1 99 ? -11.632 -2.115 5.052 1.00 79.69 99 VAL A C 1
ATOM 771 O O . VAL A 1 99 ? -11.642 -2.064 3.824 1.00 79.69 99 VAL A O 1
ATOM 774 N N . LEU A 1 100 ? -11.723 -1.016 5.802 1.00 80.44 100 LEU A N 1
ATOM 775 C CA . LEU A 1 100 ? -11.928 0.313 5.238 1.00 80.44 100 LEU A CA 1
ATOM 776 C C . LEU A 1 100 ? -10.716 0.798 4.424 1.00 80.44 100 LEU A C 1
ATOM 778 O O . LEU A 1 100 ? -10.906 1.360 3.348 1.00 80.44 100 LEU A O 1
ATOM 782 N N . THR A 1 101 ? -9.480 0.539 4.868 1.00 77.50 101 THR A N 1
ATOM 783 C CA . THR A 1 101 ? -8.268 0.833 4.077 1.00 77.50 101 THR A CA 1
ATOM 784 C C . THR A 1 101 ? -8.219 0.033 2.780 1.00 77.50 101 THR A C 1
ATOM 786 O O . THR A 1 101 ? -7.857 0.592 1.745 1.00 77.50 101 THR A O 1
ATOM 789 N N . VAL A 1 102 ? -8.621 -1.243 2.798 1.00 78.19 102 VAL A N 1
ATOM 790 C CA . VAL A 1 102 ? -8.711 -2.070 1.581 1.00 78.19 102 VAL A CA 1
ATOM 791 C C . VAL A 1 102 ? -9.749 -1.509 0.606 1.00 78.19 102 VAL A C 1
ATOM 793 O O . VAL A 1 102 ? -9.473 -1.414 -0.589 1.00 78.19 102 VAL A O 1
ATOM 796 N N . VAL A 1 103 ? -10.915 -1.077 1.096 1.00 82.75 103 VAL A N 1
ATOM 797 C CA . VAL A 1 103 ? -11.945 -0.436 0.260 1.00 82.75 103 VAL A CA 1
ATOM 798 C C . VAL A 1 103 ? -11.418 0.856 -0.372 1.00 82.75 103 VAL A C 1
ATOM 800 O O . VAL A 1 103 ? -11.592 1.057 -1.572 1.00 82.75 103 VAL A O 1
ATOM 803 N N . TRP A 1 104 ? -10.716 1.703 0.388 1.00 76.50 104 TRP A N 1
ATOM 804 C CA . TRP A 1 104 ? -10.082 2.911 -0.155 1.00 76.50 104 TRP A CA 1
ATOM 805 C C . TRP A 1 104 ? -9.035 2.597 -1.226 1.00 76.50 104 TRP A C 1
ATOM 807 O O . TRP A 1 104 ? -9.038 3.221 -2.284 1.00 76.50 104 TRP A O 1
ATOM 817 N N . LEU A 1 105 ? -8.178 1.599 -0.997 1.00 76.00 105 LEU A N 1
ATOM 818 C CA . LEU A 1 105 ? -7.207 1.126 -1.990 1.00 76.00 105 LEU A CA 1
ATOM 819 C C . LEU A 1 105 ? -7.885 0.655 -3.278 1.00 76.00 105 LEU A C 1
ATOM 821 O O . LEU A 1 105 ? -7.422 0.988 -4.368 1.00 76.00 105 LEU A O 1
ATOM 825 N N . PHE A 1 106 ? -8.998 -0.069 -3.165 1.00 80.19 106 PHE A N 1
ATOM 826 C CA . PHE A 1 106 ? -9.771 -0.498 -4.325 1.00 80.19 106 PHE A CA 1
ATOM 827 C C . PHE A 1 106 ? -10.343 0.695 -5.102 1.00 80.19 106 PHE A C 1
ATOM 829 O O . PHE A 1 106 ? -10.238 0.744 -6.326 1.00 80.19 106 PHE A O 1
ATOM 836 N N . ILE A 1 107 ? -10.878 1.700 -4.401 1.00 83.25 107 ILE A N 1
ATOM 837 C CA . ILE A 1 107 ? -11.359 2.942 -5.021 1.00 83.25 107 ILE A CA 1
ATOM 838 C C . ILE A 1 107 ? -10.215 3.655 -5.756 1.00 83.25 107 ILE A C 1
ATOM 840 O O . ILE A 1 107 ? -10.381 4.033 -6.915 1.00 83.25 107 ILE A O 1
ATOM 844 N N . TYR A 1 108 ? -9.037 3.791 -5.139 1.00 75.50 108 TYR A N 1
ATOM 845 C CA . TYR A 1 108 ? -7.871 4.391 -5.795 1.00 75.50 108 TYR A CA 1
ATOM 846 C C . TYR A 1 108 ? -7.407 3.606 -7.018 1.00 75.50 108 TYR A C 1
ATOM 848 O O . TYR A 1 108 ? -7.018 4.215 -8.011 1.00 75.50 108 TYR A O 1
ATOM 856 N N . PHE A 1 109 ? -7.473 2.277 -6.978 1.00 74.88 109 PHE A N 1
ATOM 857 C CA . PHE A 1 109 ? -7.139 1.435 -8.122 1.00 74.88 109 PHE A CA 1
ATOM 858 C C . PHE A 1 109 ? -8.087 1.681 -9.302 1.00 74.88 109 PHE A C 1
ATOM 860 O O . PHE A 1 109 ? -7.629 1.905 -10.423 1.00 74.88 109 PHE A O 1
ATOM 867 N N . VAL A 1 110 ? -9.398 1.726 -9.048 1.00 82.56 110 VAL A N 1
ATOM 868 C CA . VAL A 1 110 ? -10.404 2.040 -10.075 1.00 82.56 110 VAL A CA 1
ATOM 869 C C . VAL A 1 110 ? -10.186 3.446 -10.637 1.00 82.56 110 VAL A C 1
ATOM 871 O O . VAL A 1 110 ? -10.158 3.616 -11.854 1.00 82.56 110 VAL A O 1
ATOM 874 N N . ILE A 1 111 ? -9.961 4.445 -9.778 1.00 83.75 111 ILE A N 1
ATOM 875 C CA . ILE A 1 111 ? -9.658 5.818 -10.211 1.00 83.75 111 ILE A CA 1
ATOM 876 C C . ILE A 1 111 ? -8.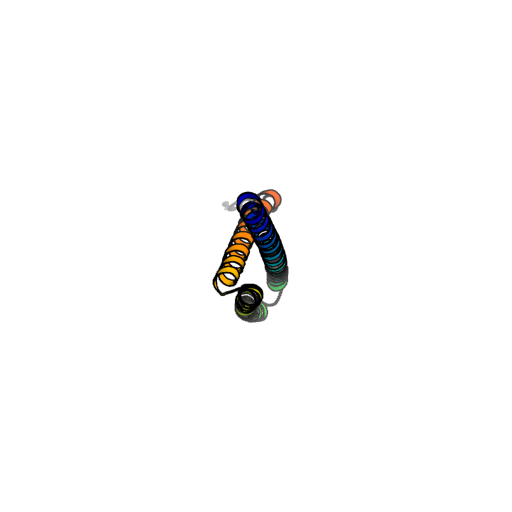376 5.847 -11.050 1.00 83.75 111 ILE A C 1
ATOM 878 O O . ILE A 1 111 ? -8.350 6.487 -12.095 1.00 83.75 111 ILE A O 1
ATOM 882 N N . GLY A 1 112 ? -7.330 5.129 -10.640 1.00 77.12 112 GLY A N 1
ATOM 883 C CA . GLY A 1 112 ? -6.072 5.026 -11.375 1.00 77.12 112 GLY A CA 1
ATOM 884 C C . GLY A 1 112 ? -6.260 4.449 -12.776 1.00 77.12 112 GLY A C 1
ATOM 885 O O . GLY A 1 112 ? -5.754 5.022 -13.737 1.00 77.12 112 GLY A O 1
ATOM 886 N N . ILE A 1 113 ? -7.044 3.375 -12.919 1.00 79.25 113 ILE A N 1
ATOM 887 C CA . ILE A 1 113 ? -7.400 2.812 -14.231 1.00 79.25 113 ILE A CA 1
ATOM 888 C C . ILE A 1 113 ? -8.159 3.836 -15.068 1.00 79.25 113 ILE A C 1
ATOM 890 O O . ILE A 1 113 ? -7.822 4.030 -16.232 1.00 79.25 113 ILE A O 1
ATOM 894 N N . VAL A 1 114 ? -9.155 4.509 -14.491 1.00 83.69 114 VAL A N 1
ATOM 895 C CA . VAL A 1 114 ? -9.945 5.524 -15.200 1.00 83.69 114 VAL A CA 1
ATOM 896 C C . VAL A 1 114 ? -9.058 6.680 -15.660 1.00 83.69 114 VAL A C 1
ATOM 898 O O . VAL A 1 114 ? -9.176 7.112 -16.801 1.00 83.69 114 VAL A O 1
ATOM 901 N N . LEU A 1 115 ? -8.125 7.147 -14.829 1.00 80.19 115 LEU A N 1
ATOM 902 C CA . LEU A 1 115 ? -7.160 8.180 -15.204 1.00 80.19 115 LEU A CA 1
ATOM 903 C C . LEU A 1 115 ? -6.225 7.696 -16.317 1.00 80.19 115 LEU A C 1
ATOM 905 O O . LEU A 1 115 ? -6.025 8.406 -17.296 1.00 80.19 115 LEU A O 1
ATOM 909 N N . VAL A 1 116 ? -5.685 6.480 -16.225 1.00 72.94 116 VAL A N 1
ATOM 910 C CA . VAL A 1 116 ? -4.855 5.910 -17.298 1.00 72.94 116 VAL A CA 1
ATOM 911 C C . VAL A 1 116 ? -5.660 5.753 -18.585 1.00 72.94 116 VAL A C 1
ATOM 913 O O . VAL A 1 116 ? -5.137 6.026 -19.657 1.00 72.94 116 VAL A O 1
ATOM 916 N N . PHE A 1 117 ? -6.932 5.379 -18.507 1.00 75.75 117 PHE A N 1
ATOM 917 C CA . PHE A 1 117 ? -7.798 5.279 -19.676 1.00 75.75 117 PHE A CA 1
ATOM 918 C C . PHE A 1 117 ? -8.112 6.661 -20.263 1.00 75.75 117 PHE A C 1
ATOM 920 O O . PHE A 1 117 ? -8.062 6.827 -21.470 1.00 75.75 117 PHE A O 1
ATOM 927 N N . LEU A 1 118 ? -8.359 7.683 -19.443 1.00 76.19 118 LEU A N 1
ATOM 928 C CA . LEU A 1 118 ? -8.635 9.044 -19.915 1.00 76.19 118 LEU A CA 1
ATOM 929 C C . LEU A 1 118 ? -7.396 9.743 -20.498 1.00 76.19 118 LEU A C 1
ATOM 931 O O . LEU A 1 118 ? -7.506 10.459 -21.489 1.00 76.19 118 LEU A O 1
ATOM 935 N N . PHE A 1 119 ? -6.218 9.541 -19.904 1.00 75.06 119 PHE A N 1
ATOM 936 C CA . PHE A 1 119 ? -4.986 10.253 -20.268 1.00 75.06 119 PHE A CA 1
ATOM 937 C C . PHE A 1 119 ? -4.003 9.421 -21.117 1.00 75.06 119 PHE A C 1
ATOM 939 O O . PHE A 1 119 ? -3.097 9.979 -21.735 1.00 75.06 119 PHE A O 1
ATOM 946 N N . GLY A 1 120 ? -4.155 8.095 -21.170 1.00 59.88 120 GLY A N 1
ATOM 947 C CA . GLY A 1 120 ? -3.206 7.161 -21.789 1.00 59.88 120 GLY A CA 1
ATOM 948 C C . GLY A 1 120 ? -3.388 6.918 -23.289 1.00 59.88 120 GLY A C 1
ATOM 949 O O . GLY A 1 120 ? -2.446 6.458 -23.931 1.00 59.88 120 GLY A O 1
ATOM 950 N N . PHE A 1 121 ? -4.529 7.283 -23.887 1.00 54.97 121 PHE A N 1
ATOM 951 C CA . PHE A 1 121 ? -4.750 7.106 -25.335 1.00 54.97 121 PHE A CA 1
ATOM 952 C C . PHE A 1 121 ? -3.887 8.006 -26.233 1.00 54.97 121 PHE A C 1
ATOM 954 O O . PHE A 1 121 ? -3.852 7.796 -27.441 1.00 54.97 121 PHE A O 1
ATOM 961 N N . ASN A 1 122 ? -3.146 8.971 -25.679 1.00 54.16 122 ASN A N 1
ATOM 962 C CA . ASN A 1 122 ? -2.279 9.851 -26.472 1.00 54.16 122 ASN A CA 1
ATOM 963 C C . ASN A 1 122 ? -0.902 9.259 -26.823 1.00 54.16 122 ASN A C 1
ATOM 965 O O . ASN A 1 122 ? -0.116 9.916 -27.504 1.00 54.16 122 ASN A O 1
ATOM 969 N N . ARG A 1 123 ? -0.574 8.028 -26.405 1.00 55.19 123 ARG A N 1
ATOM 970 C CA . ARG A 1 123 ? 0.631 7.337 -26.895 1.00 55.19 123 ARG A CA 1
ATOM 971 C C . ARG A 1 123 ? 0.263 6.453 -28.077 1.00 55.19 123 ARG A C 1
ATOM 973 O O . ARG A 1 123 ? 0.003 5.264 -27.932 1.00 55.19 123 ARG A O 1
ATOM 980 N N . ALA A 1 124 ? 0.214 7.109 -29.234 1.00 51.50 124 ALA A N 1
ATOM 981 C CA . ALA A 1 124 ? 0.049 6.526 -30.553 1.00 51.50 124 ALA A CA 1
ATOM 982 C C . ALA A 1 124 ? 0.859 5.229 -30.708 1.00 51.50 124 ALA A C 1
ATOM 984 O O . ALA A 1 124 ? 2.086 5.222 -30.600 1.00 51.50 124 ALA A O 1
ATOM 985 N N . PHE A 1 125 ? 0.155 4.138 -30.997 1.00 53.44 125 PHE A N 1
ATOM 986 C CA . PHE A 1 125 ? 0.747 2.969 -31.629 1.00 53.44 125 PHE A CA 1
ATOM 987 C C . PHE A 1 125 ? 1.412 3.433 -32.935 1.00 53.44 125 PHE A C 1
ATOM 989 O O . PHE A 1 125 ? 0.728 4.079 -33.734 1.00 53.44 125 PHE A O 1
ATOM 996 N N . PRO A 1 126 ? 2.698 3.142 -33.208 1.00 57.59 126 PRO A N 1
ATOM 997 C CA . PRO A 1 126 ? 3.190 3.252 -34.569 1.00 57.59 126 PRO A CA 1
ATOM 998 C C . PRO A 1 126 ? 2.420 2.238 -35.421 1.00 57.59 126 PRO A C 1
ATOM 1000 O O . PRO A 1 126 ? 2.525 1.022 -35.261 1.00 57.59 126 PRO A O 1
ATOM 1003 N N . ILE A 1 127 ? 1.562 2.802 -36.264 1.00 62.50 127 ILE A N 1
ATOM 1004 C CA . ILE A 1 127 ? 0.721 2.149 -37.256 1.00 62.50 127 ILE A CA 1
ATOM 1005 C C . ILE A 1 127 ? 1.638 1.397 -38.224 1.00 62.50 127 ILE A C 1
ATOM 1007 O O . ILE A 1 127 ? 2.567 1.995 -38.755 1.00 62.50 127 ILE A O 1
ATOM 1011 N N . GLY A 1 128 ? 1.351 0.104 -38.405 1.00 58.72 128 GLY A N 1
ATOM 1012 C CA . GLY A 1 128 ? 1.742 -0.766 -39.517 1.00 58.72 128 GLY A CA 1
ATOM 1013 C C . GLY A 1 128 ? 3.140 -0.583 -40.107 1.00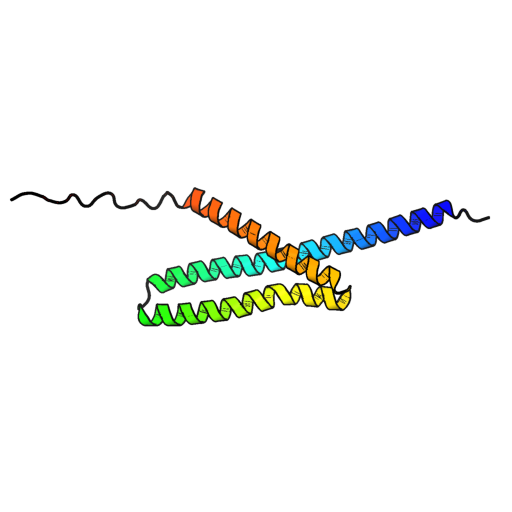 58.72 128 GLY A C 1
ATOM 1014 O O . GLY A 1 128 ? 3.378 0.355 -40.858 1.00 58.72 128 GLY A O 1
ATOM 1015 N N . MET A 1 129 ? 4.017 -1.578 -39.929 1.00 62.59 129 MET A N 1
ATOM 1016 C CA . MET A 1 129 ? 5.014 -1.831 -40.972 1.00 62.59 129 MET A CA 1
ATOM 1017 C C . MET A 1 129 ? 4.250 -2.105 -42.274 1.00 62.59 129 MET A C 1
ATOM 1019 O O . MET A 1 129 ? 3.513 -3.096 -42.320 1.00 62.59 129 MET A O 1
ATOM 1023 N N . PRO A 1 130 ? 4.391 -1.289 -43.335 1.00 63.91 130 PRO A N 1
ATOM 1024 C CA . PRO A 1 130 ? 4.075 -1.793 -44.653 1.00 63.91 130 PRO A CA 1
ATOM 1025 C C . PRO A 1 130 ? 5.052 -2.942 -44.894 1.00 63.91 130 PRO A C 1
ATOM 1027 O O . PRO A 1 130 ? 6.268 -2.744 -44.920 1.00 63.91 130 PRO A O 1
ATOM 1030 N N . MET A 1 131 ? 4.520 -4.156 -45.021 1.00 63.47 131 MET A N 1
ATOM 1031 C CA . MET A 1 131 ? 5.244 -5.237 -45.671 1.00 63.47 131 MET A CA 1
ATOM 1032 C C . MET A 1 131 ? 5.590 -4.700 -47.058 1.00 63.47 131 MET A C 1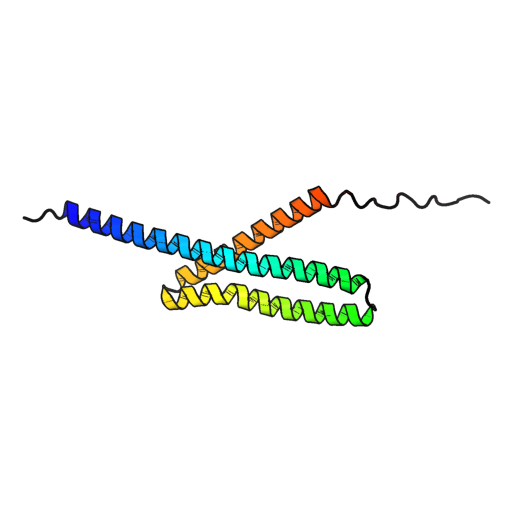
ATOM 1034 O O . MET A 1 131 ? 4.711 -4.572 -47.910 1.00 63.47 131 MET A O 1
ATOM 1038 N N . ILE A 1 132 ? 6.846 -4.290 -47.251 1.00 65.00 132 IL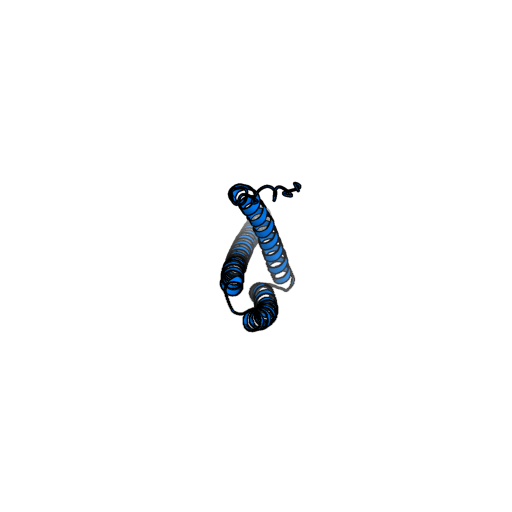E A N 1
ATOM 1039 C CA . ILE A 1 132 ? 7.384 -4.003 -48.576 1.00 65.00 132 ILE A CA 1
ATOM 1040 C C . ILE A 1 132 ? 7.506 -5.363 -49.257 1.00 65.00 132 ILE A C 1
ATOM 1042 O O . ILE A 1 132 ? 8.550 -6.003 -49.273 1.00 65.00 132 ILE A O 1
ATOM 1046 N N . GLU A 1 133 ? 6.377 -5.835 -49.767 1.00 68.75 133 GLU A N 1
ATOM 1047 C CA . GLU A 1 133 ? 6.344 -6.734 -50.895 1.00 68.75 133 GLU A CA 1
ATOM 1048 C C . GLU A 1 133 ? 6.603 -5.853 -52.115 1.00 68.75 133 GLU A C 1
ATOM 1050 O O . GLU A 1 133 ? 5.737 -5.056 -52.486 1.00 68.75 133 GLU A O 1
ATOM 1055 N N . LYS A 1 134 ? 7.812 -5.938 -52.687 1.00 59.41 134 LYS A N 1
ATOM 1056 C CA . LYS A 1 134 ? 7.998 -5.958 -54.144 1.00 59.41 134 LYS A CA 1
ATOM 1057 C C . LYS A 1 134 ? 9.461 -6.100 -54.583 1.00 59.41 134 LYS A C 1
ATOM 1059 O O . LYS A 1 134 ? 10.266 -5.201 -54.349 1.00 59.41 134 LYS A O 1
ATOM 1064 N N . TYR A 1 135 ? 9.632 -7.180 -55.353 1.00 56.06 135 TYR A N 1
ATOM 1065 C CA . TYR A 1 135 ? 10.668 -7.558 -56.326 1.00 56.06 135 TYR A CA 1
ATOM 1066 C C . TYR A 1 135 ? 11.998 -8.086 -55.796 1.00 56.06 135 TYR A C 1
ATOM 1068 O O . TYR A 1 135 ? 12.819 -7.294 -55.293 1.00 56.06 135 TYR A O 1
#

Secondary structure (DSSP, 8-state):
---HHHHHHHHHHHHHHHHHHHHHHHHHHHHHHHHHHHHHHHHHHHHHHHHTTS-HHHHHHHHHHHHHHHHHHHHHHHHHHHHHHHHHH-HHHHHHHHHHHHHHHHHHHHHHHHHHHHHHTTS------------

Foldseek 3Di:
DPDPVVVVVVVVVVVVVVVVVLVVVLLVLLVVLLVVLLVVVVVVVVVLVVLVPPDPVVSVVVVVVVVVVNVVSVVCSLQVSLVVCCVPPHNVSSVVSSVSSVVSNVVSVVVVVVCCVVPVPPPDDPPDDPPPDDD